Protein AF-C3JCD7-F1 (afdb_monomer_lite)

Radius of gyration: 13.74 Å; chains: 1; bounding box: 38×20×35 Å

Structure (mmCIF, N/CA/C/O backbone):
data_AF-C3JCD7-F1
#
_entry.id   AF-C3JCD7-F1
#
loop_
_atom_site.group_PDB
_atom_site.id
_atom_site.type_symbol
_atom_site.label_atom_id
_atom_site.label_alt_id
_atom_site.label_comp_id
_atom_site.label_asym_id
_atom_site.label_entity_id
_atom_site.label_seq_id
_atom_site.pdbx_PDB_ins_code
_atom_site.Cartn_x
_atom_site.Cartn_y
_atom_site.Cartn_z
_atom_site.occupancy
_atom_site.B_iso_or_equiv
_atom_site.auth_seq_id
_atom_site.auth_comp_id
_atom_site.auth_asym_id
_atom_site.auth_atom_id
_atom_site.pdbx_PDB_model_num
ATOM 1 N N . LYS A 1 1 ? 20.177 -10.421 -14.484 1.00 51.44 1 LYS A N 1
ATOM 2 C CA . LYS A 1 1 ? 20.206 -9.031 -13.960 1.00 51.44 1 LYS A CA 1
ATOM 3 C C . LYS A 1 1 ? 19.295 -9.022 -12.741 1.00 51.44 1 LYS A C 1
ATOM 5 O O . LYS A 1 1 ? 18.182 -9.495 -12.915 1.00 51.44 1 LYS A O 1
ATOM 10 N N . PRO A 1 2 ? 19.741 -8.635 -11.536 1.00 55.81 2 PRO A N 1
ATOM 11 C CA . PRO A 1 2 ? 18.849 -8.615 -10.382 1.00 55.81 2 PRO A CA 1
ATOM 12 C C . PRO A 1 2 ? 17.719 -7.618 -10.631 1.00 55.81 2 PRO A C 1
ATOM 14 O O . PRO A 1 2 ? 17.973 -6.509 -11.111 1.00 55.81 2 PRO A O 1
ATOM 17 N N . ASP A 1 3 ? 16.493 -8.007 -10.311 1.00 68.88 3 ASP A N 1
ATOM 18 C CA . ASP A 1 3 ? 15.346 -7.108 -10.318 1.00 68.88 3 ASP A CA 1
ATOM 19 C C . ASP A 1 3 ? 15.471 -6.155 -9.125 1.00 68.88 3 ASP A C 1
ATOM 21 O O . ASP A 1 3 ? 14.951 -6.410 -8.042 1.00 68.88 3 ASP A O 1
ATOM 25 N N . PHE A 1 4 ? 16.219 -5.059 -9.309 1.00 81.69 4 PHE A N 1
ATOM 26 C CA . PHE A 1 4 ? 16.502 -4.069 -8.261 1.00 81.69 4 PHE A CA 1
ATOM 27 C C . PHE A 1 4 ? 15.232 -3.603 -7.533 1.00 81.69 4 PHE A C 1
ATOM 29 O O . PHE A 1 4 ? 15.257 -3.414 -6.319 1.00 81.69 4 PHE A O 1
ATOM 36 N N . TYR A 1 5 ? 14.106 -3.482 -8.243 1.00 90.50 5 TYR A N 1
ATOM 37 C CA . TYR A 1 5 ? 12.832 -3.096 -7.639 1.00 90.50 5 TYR A CA 1
ATOM 38 C C . TYR A 1 5 ? 12.292 -4.129 -6.638 1.00 90.50 5 TYR A C 1
ATOM 40 O O . TYR A 1 5 ? 11.666 -3.737 -5.658 1.00 90.50 5 TYR A O 1
ATOM 48 N N . ALA A 1 6 ? 12.536 -5.429 -6.844 1.00 93.06 6 ALA A N 1
ATOM 49 C CA . ALA A 1 6 ? 12.049 -6.480 -5.953 1.00 93.06 6 ALA A CA 1
ATOM 50 C C . ALA A 1 6 ? 12.745 -6.409 -4.587 1.00 93.06 6 ALA A C 1
ATOM 52 O O . ALA A 1 6 ? 12.092 -6.525 -3.553 1.00 93.06 6 ALA A O 1
ATOM 53 N N . ALA A 1 7 ? 14.052 -6.121 -4.573 1.00 95.25 7 ALA A N 1
ATOM 54 C CA . ALA A 1 7 ? 14.800 -5.908 -3.335 1.00 95.25 7 ALA A CA 1
ATOM 55 C C . ALA A 1 7 ? 14.267 -4.698 -2.549 1.00 95.25 7 ALA A C 1
ATOM 57 O O . ALA A 1 7 ? 14.061 -4.789 -1.340 1.00 95.25 7 ALA A O 1
ATOM 58 N N . TYR A 1 8 ? 13.987 -3.586 -3.235 1.00 96.75 8 TYR A N 1
ATOM 59 C CA . TYR A 1 8 ? 13.393 -2.406 -2.604 1.00 96.75 8 TYR A CA 1
ATOM 60 C C . TYR A 1 8 ? 11.964 -2.654 -2.104 1.00 96.75 8 TYR A C 1
ATOM 62 O O . TYR A 1 8 ? 11.632 -2.212 -1.008 1.00 96.75 8 TYR A O 1
ATOM 70 N N . ASN A 1 9 ? 11.143 -3.403 -2.848 1.00 95.69 9 ASN A N 1
ATOM 71 C CA . ASN A 1 9 ? 9.806 -3.798 -2.399 1.00 95.69 9 ASN A CA 1
ATOM 72 C C . ASN A 1 9 ? 9.863 -4.655 -1.134 1.00 95.69 9 ASN A C 1
ATOM 74 O O . ASN A 1 9 ? 9.152 -4.368 -0.177 1.00 95.69 9 ASN A O 1
ATOM 78 N N . ASN A 1 10 ? 10.727 -5.669 -1.106 1.00 96.69 10 ASN A N 1
ATOM 79 C CA . ASN A 1 10 ? 10.871 -6.523 0.070 1.00 96.69 10 ASN A CA 1
ATOM 80 C C . ASN A 1 10 ? 11.364 -5.716 1.274 1.00 96.69 10 ASN A C 1
ATOM 82 O O . ASN A 1 10 ? 10.840 -5.872 2.370 1.00 96.69 10 ASN A O 1
ATOM 86 N N . TRP A 1 11 ? 12.312 -4.797 1.067 1.00 97.94 11 TRP A N 1
ATOM 87 C CA . TRP A 1 11 ? 12.799 -3.934 2.141 1.00 97.94 11 TRP A CA 1
ATOM 88 C C . TRP A 1 11 ? 11.698 -3.006 2.675 1.00 97.94 11 TRP A C 1
ATOM 90 O O . TRP A 1 11 ? 11.504 -2.926 3.886 1.00 97.94 11 TRP A O 1
ATOM 100 N N . GLY A 1 12 ? 10.941 -2.343 1.797 1.00 98.19 12 GLY A N 1
ATOM 101 C CA . GLY A 1 12 ? 9.809 -1.512 2.210 1.00 98.19 12 GLY A CA 1
ATOM 102 C C . GLY A 1 12 ? 8.764 -2.303 3.000 1.00 98.19 12 GLY A C 1
ATOM 103 O O . GLY A 1 12 ? 8.308 -1.836 4.040 1.00 98.19 12 GLY A O 1
ATOM 104 N N . ALA A 1 13 ? 8.454 -3.528 2.565 1.00 97.44 13 ALA A N 1
ATOM 105 C CA . ALA A 1 13 ? 7.517 -4.409 3.257 1.00 97.44 13 ALA A CA 1
ATOM 106 C C . ALA A 1 13 ? 8.032 -4.804 4.649 1.00 97.44 13 ALA A C 1
ATOM 108 O O . ALA A 1 13 ? 7.336 -4.585 5.633 1.00 97.44 13 ALA A O 1
ATOM 109 N N . THR A 1 14 ? 9.285 -5.261 4.765 1.00 98.31 14 THR A N 1
ATOM 110 C CA . THR A 1 14 ? 9.886 -5.592 6.070 1.00 98.31 14 THR A CA 1
ATOM 111 C C . THR A 1 14 ? 9.916 -4.393 7.020 1.00 98.31 14 THR A C 1
ATOM 113 O O . THR A 1 14 ? 9.707 -4.558 8.219 1.00 98.31 14 THR A O 1
ATOM 116 N N . LEU A 1 15 ? 10.164 -3.181 6.514 1.00 98.69 15 LEU A N 1
ATOM 117 C CA . LEU A 1 15 ? 10.121 -1.963 7.330 1.00 98.69 15 LEU A CA 1
ATOM 118 C C . LEU A 1 15 ? 8.700 -1.630 7.794 1.00 98.69 15 LEU A C 1
ATOM 120 O O . LEU A 1 15 ? 8.525 -1.267 8.954 1.00 98.69 15 LEU A O 1
ATOM 124 N N . SER A 1 16 ? 7.701 -1.776 6.919 1.00 98.06 16 SER A N 1
ATOM 125 C CA . SER A 1 16 ? 6.291 -1.582 7.273 1.00 98.06 16 SER A CA 1
ATOM 126 C C . SER A 1 16 ? 5.834 -2.597 8.323 1.00 98.06 16 SER A C 1
ATOM 128 O O . SER A 1 16 ? 5.238 -2.211 9.326 1.00 98.06 16 SER A O 1
ATOM 130 N N . ASP A 1 17 ? 6.195 -3.870 8.162 1.00 97.56 17 ASP A N 1
ATOM 131 C CA . ASP A 1 17 ? 5.887 -4.916 9.137 1.00 97.56 17 ASP A CA 1
ATOM 132 C C . ASP A 1 17 ? 6.586 -4.663 10.475 1.00 97.56 17 ASP A C 1
ATOM 134 O O . ASP A 1 17 ? 5.970 -4.798 11.531 1.00 97.56 17 ASP A O 1
ATOM 138 N N . LEU A 1 18 ? 7.848 -4.218 10.457 1.00 98.25 18 LEU A N 1
ATOM 139 C CA . LEU A 1 18 ? 8.545 -3.828 11.680 1.00 98.25 18 LEU A CA 1
ATOM 140 C C . LEU A 1 18 ? 7.851 -2.639 12.353 1.00 98.25 18 LEU A C 1
ATOM 142 O O . LEU A 1 18 ? 7.641 -2.677 13.563 1.00 98.25 18 LEU A O 1
ATOM 146 N N . ALA A 1 19 ? 7.441 -1.624 11.590 1.00 98.19 19 ALA A N 1
ATOM 147 C CA . ALA A 1 19 ? 6.718 -0.466 12.111 1.00 98.19 19 ALA A CA 1
ATOM 148 C C . ALA A 1 19 ? 5.408 -0.866 12.806 1.00 98.19 19 ALA A C 1
ATOM 150 O O . ALA A 1 19 ? 5.109 -0.332 13.873 1.00 98.19 19 ALA A O 1
ATOM 151 N N . LYS A 1 20 ? 4.678 -1.858 12.269 1.00 96.50 20 LYS A N 1
ATOM 152 C CA . LYS A 1 20 ? 3.464 -2.427 12.889 1.00 96.50 20 LYS A CA 1
ATOM 153 C C . LYS A 1 20 ? 3.725 -3.028 14.282 1.00 96.50 20 LYS A C 1
ATOM 155 O O . LYS A 1 20 ? 2.802 -3.105 15.086 1.00 96.50 20 LYS A O 1
ATOM 160 N N . THR A 1 21 ? 4.963 -3.429 14.593 1.00 97.94 21 THR A N 1
ATOM 161 C CA . THR A 1 21 ? 5.352 -3.951 15.924 1.00 97.94 21 THR A CA 1
ATOM 162 C C . THR A 1 21 ? 5.842 -2.878 16.900 1.00 97.94 21 THR A C 1
ATOM 164 O O . THR A 1 21 ? 6.087 -3.176 18.070 1.00 97.94 21 THR A O 1
ATOM 167 N N . LYS A 1 22 ? 6.026 -1.641 16.428 1.00 98.19 22 LYS A N 1
ATOM 168 C CA . LYS A 1 22 ? 6.537 -0.506 17.205 1.00 98.19 22 LYS A CA 1
ATOM 169 C C . LYS A 1 22 ? 5.427 0.503 17.487 1.00 98.19 22 LYS A C 1
ATOM 171 O O . LYS A 1 22 ? 4.291 0.353 17.049 1.00 98.19 22 LYS A O 1
ATOM 176 N N . SER A 1 23 ? 5.753 1.546 18.244 1.00 96.38 23 SER A N 1
ATOM 177 C CA . SER A 1 23 ? 4.806 2.598 18.624 1.00 96.38 23 SER A CA 1
ATOM 178 C C . SER A 1 23 ? 5.458 3.975 18.620 1.00 96.38 23 SER A C 1
ATOM 180 O O . SER A 1 23 ? 6.668 4.091 18.819 1.00 96.38 23 SER A O 1
ATOM 182 N N . GLY A 1 24 ? 4.647 5.023 18.471 1.00 96.44 24 GLY A N 1
ATOM 183 C CA . GLY A 1 24 ? 5.120 6.406 18.531 1.00 96.44 24 GLY A CA 1
ATOM 184 C C . GLY A 1 24 ? 6.138 6.719 17.435 1.00 96.44 24 GLY A C 1
ATOM 185 O O . GLY A 1 24 ? 6.020 6.225 16.316 1.00 96.44 24 GLY A O 1
ATOM 186 N N . SER A 1 25 ? 7.150 7.524 17.763 1.00 97.25 25 SER A N 1
ATOM 187 C CA . SER A 1 25 ? 8.138 8.010 16.791 1.00 97.25 25 SER A CA 1
ATOM 188 C C . SER A 1 25 ? 8.917 6.895 16.093 1.00 97.25 25 SER A C 1
ATOM 190 O O . SER A 1 25 ? 9.209 7.022 14.911 1.00 97.25 25 SER A O 1
ATOM 192 N N . GLU A 1 26 ? 9.205 5.781 16.776 1.00 98.06 26 GLU A N 1
ATOM 193 C CA . GLU A 1 26 ? 9.924 4.655 16.164 1.00 98.06 26 GLU A CA 1
ATOM 194 C C . GLU A 1 26 ? 9.113 4.024 15.021 1.00 98.06 26 GLU A C 1
ATOM 196 O O . GLU A 1 26 ? 9.669 3.708 13.969 1.00 98.06 26 GLU A O 1
ATOM 201 N N . ALA A 1 27 ? 7.796 3.871 15.199 1.00 98.06 27 ALA A N 1
ATOM 202 C CA . ALA A 1 27 ? 6.925 3.361 14.142 1.00 98.06 27 ALA A CA 1
ATOM 203 C C . ALA A 1 27 ? 6.853 4.336 12.959 1.00 98.06 27 ALA A C 1
ATOM 205 O O . ALA A 1 27 ? 6.976 3.911 11.812 1.00 98.06 27 ALA A O 1
ATOM 206 N N . GLU A 1 28 ? 6.704 5.636 13.229 1.00 97.75 28 GLU A N 1
ATOM 207 C CA . GLU A 1 28 ? 6.637 6.660 12.178 1.00 97.75 28 GLU A CA 1
ATOM 208 C C . GLU A 1 28 ? 7.924 6.717 11.345 1.00 97.75 28 GLU A C 1
ATOM 210 O O . GLU A 1 28 ? 7.861 6.658 10.119 1.00 97.75 28 GLU A O 1
ATOM 215 N N . GLU A 1 29 ? 9.100 6.701 11.981 1.00 98.44 29 GLU A N 1
ATOM 216 C CA . GLU A 1 29 ? 10.384 6.681 11.266 1.00 98.44 29 GLU A CA 1
ATOM 217 C C . GLU A 1 29 ? 10.549 5.446 10.368 1.00 98.44 29 GLU A C 1
ATOM 219 O O . GLU A 1 29 ? 11.172 5.507 9.302 1.00 98.44 29 GLU A O 1
ATOM 224 N N . LEU A 1 30 ? 10.036 4.293 10.803 1.00 98.75 30 LEU A N 1
ATOM 225 C CA . LEU A 1 30 ? 10.072 3.067 10.011 1.00 98.75 30 LEU A CA 1
ATOM 226 C C . LEU A 1 30 ? 9.113 3.138 8.820 1.00 98.75 30 LEU A C 1
ATOM 228 O O . LEU A 1 30 ? 9.486 2.705 7.727 1.00 98.75 30 LEU A O 1
ATOM 232 N N . TYR A 1 31 ? 7.925 3.721 8.996 1.00 98.50 31 TYR A N 1
ATOM 233 C CA . TYR A 1 31 ? 7.004 3.970 7.889 1.00 98.50 31 TYR A CA 1
ATOM 234 C C . TYR A 1 31 ? 7.585 4.951 6.870 1.00 98.50 31 TYR A C 1
ATOM 236 O O . TYR A 1 31 ? 7.506 4.679 5.672 1.00 98.50 31 TYR A O 1
ATOM 244 N N . ASP A 1 32 ? 8.240 6.026 7.308 1.00 98.50 32 ASP A N 1
ATOM 245 C CA . ASP A 1 32 ? 8.912 6.973 6.410 1.00 98.50 32 ASP A CA 1
ATOM 246 C C . ASP A 1 32 ? 10.004 6.283 5.582 1.00 98.50 32 ASP A C 1
ATOM 248 O O . ASP A 1 32 ? 10.054 6.412 4.355 1.00 98.50 32 ASP A O 1
ATOM 252 N N . LYS A 1 33 ? 10.819 5.431 6.215 1.00 98.69 33 LYS A N 1
ATOM 253 C CA . LYS A 1 33 ? 11.804 4.609 5.495 1.00 98.69 33 LYS A CA 1
ATOM 254 C C . LYS A 1 33 ? 11.132 3.631 4.527 1.00 98.69 33 LYS A C 1
ATOM 256 O O . LYS A 1 33 ? 11.647 3.418 3.428 1.00 98.69 33 LYS A O 1
ATOM 261 N N . ALA A 1 34 ? 9.999 3.033 4.897 1.00 98.69 34 ALA A N 1
ATOM 262 C CA . ALA A 1 34 ? 9.243 2.152 4.008 1.00 98.69 34 ALA A CA 1
ATOM 263 C C . ALA A 1 34 ? 8.725 2.908 2.770 1.00 98.69 34 ALA A C 1
ATOM 265 O O . ALA A 1 34 ? 8.871 2.411 1.649 1.00 98.69 34 ALA A O 1
ATOM 266 N N . PHE A 1 35 ? 8.221 4.137 2.948 1.00 98.56 35 PHE A N 1
ATOM 267 C CA . PHE A 1 35 ? 7.833 5.025 1.851 1.00 98.56 35 PHE A CA 1
ATOM 268 C C . PHE A 1 35 ? 8.994 5.266 0.883 1.00 98.56 35 PHE A C 1
ATOM 270 O O . PHE A 1 35 ? 8.831 5.078 -0.326 1.00 98.56 35 PHE A O 1
ATOM 277 N N . GLU A 1 36 ? 10.179 5.607 1.393 1.00 98.44 36 GLU A N 1
ATOM 278 C CA . GLU A 1 36 ? 11.372 5.797 0.562 1.00 98.44 36 GLU A CA 1
ATOM 279 C C . GLU A 1 36 ? 11.720 4.540 -0.248 1.00 98.44 36 GLU A C 1
ATOM 281 O O . GLU A 1 36 ? 12.030 4.633 -1.440 1.00 98.44 36 GLU A O 1
ATOM 286 N N . LYS A 1 37 ? 11.652 3.347 0.363 1.00 98.50 37 LYS A N 1
ATOM 287 C CA . LYS A 1 37 ? 11.974 2.090 -0.334 1.00 98.50 37 LYS A CA 1
ATOM 288 C C . LYS A 1 37 ? 10.957 1.756 -1.414 1.00 98.50 37 LYS A C 1
ATOM 290 O O . LYS A 1 37 ? 11.361 1.405 -2.521 1.00 98.50 37 LYS A O 1
ATOM 295 N N . PHE A 1 38 ? 9.664 1.927 -1.164 1.00 98.25 38 PHE A N 1
ATOM 296 C CA . PHE A 1 38 ? 8.665 1.709 -2.210 1.00 98.25 38 PHE A CA 1
ATOM 297 C C . PHE A 1 38 ? 8.782 2.728 -3.351 1.00 98.25 38 PHE A C 1
ATOM 299 O O . PHE A 1 38 ? 8.663 2.356 -4.519 1.00 98.25 38 PHE A O 1
ATOM 306 N N . GLN A 1 39 ? 9.114 3.988 -3.059 1.00 97.44 39 GLN A N 1
ATOM 307 C CA . GLN A 1 39 ? 9.415 4.976 -4.102 1.00 97.44 39 GLN A CA 1
ATOM 308 C C . GLN A 1 39 ? 10.654 4.586 -4.924 1.00 97.44 39 GLN A C 1
ATOM 310 O O . GLN A 1 39 ? 10.644 4.702 -6.153 1.00 97.44 39 GLN A O 1
ATOM 315 N N . GLN A 1 40 ? 11.703 4.061 -4.281 1.00 97.25 40 GLN A N 1
ATOM 316 C CA . GLN A 1 40 ? 12.862 3.496 -4.978 1.00 97.25 40 GLN A CA 1
ATOM 317 C C . GLN A 1 40 ? 12.457 2.308 -5.860 1.00 97.25 40 GLN A C 1
ATOM 319 O O . GLN A 1 40 ? 12.867 2.249 -7.018 1.00 97.25 40 GLN A O 1
ATOM 324 N N . ALA A 1 41 ? 11.605 1.403 -5.375 1.00 95.81 41 ALA A N 1
ATOM 325 C CA . ALA A 1 41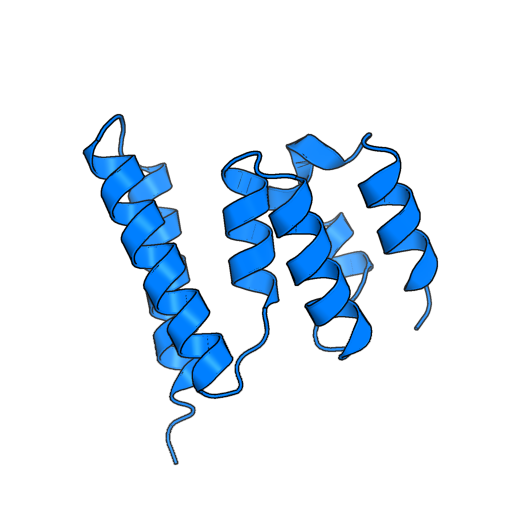 ? 11.112 0.288 -6.175 1.00 95.81 41 ALA A CA 1
ATOM 326 C C . ALA A 1 41 ? 10.396 0.771 -7.446 1.00 95.81 41 ALA A C 1
ATOM 328 O O . ALA A 1 41 ? 10.733 0.313 -8.539 1.00 95.81 41 ALA A O 1
ATOM 329 N N . ILE A 1 42 ? 9.491 1.750 -7.330 1.00 95.00 42 ILE A N 1
ATOM 330 C CA . ILE A 1 42 ? 8.799 2.364 -8.477 1.00 95.00 42 ILE A CA 1
ATOM 331 C C . ILE A 1 42 ? 9.807 2.983 -9.454 1.00 95.00 42 ILE A C 1
ATOM 333 O O . ILE A 1 42 ? 9.719 2.740 -10.659 1.00 95.00 42 ILE A O 1
ATOM 337 N N . LYS A 1 43 ? 10.812 3.717 -8.951 1.00 95.12 43 LYS A N 1
ATOM 338 C CA . LYS A 1 43 ? 11.889 4.302 -9.772 1.00 95.12 43 LYS A CA 1
ATOM 339 C C . LYS A 1 43 ? 12.642 3.247 -10.592 1.00 95.12 43 LYS A C 1
ATOM 341 O O . LYS A 1 43 ? 13.057 3.533 -11.712 1.00 95.12 43 LYS A O 1
ATOM 346 N N . TYR A 1 44 ? 12.802 2.034 -10.062 1.00 93.94 44 TYR A N 1
ATOM 347 C CA . TYR A 1 44 ? 13.452 0.911 -10.748 1.00 93.94 44 TYR A CA 1
ATOM 348 C C . TYR A 1 44 ? 12.480 -0.006 -11.515 1.00 93.94 44 TYR A C 1
ATOM 350 O O . TYR A 1 44 ? 12.869 -1.100 -11.925 1.00 93.94 44 TYR A O 1
ATOM 358 N N . GLY A 1 45 ? 11.239 0.433 -11.752 1.00 91.81 45 GLY A N 1
ATOM 359 C CA . GLY A 1 45 ? 10.255 -0.274 -12.580 1.00 91.81 45 GLY A CA 1
ATOM 360 C C . GLY A 1 45 ? 9.285 -1.178 -11.816 1.00 91.81 45 GLY A C 1
ATOM 361 O O . GLY A 1 45 ? 8.490 -1.880 -12.444 1.00 91.81 45 GLY A O 1
ATOM 362 N N . GLY A 1 46 ? 9.323 -1.150 -10.483 1.00 91.88 46 GLY A N 1
ATOM 363 C CA . GLY A 1 46 ? 8.360 -1.825 -9.620 1.00 91.88 46 GLY A CA 1
ATOM 364 C C . GLY A 1 46 ? 6.944 -1.251 -9.734 1.00 91.88 46 GLY A C 1
ATOM 365 O O . GLY A 1 46 ? 6.720 -0.157 -10.256 1.00 91.88 46 GLY A O 1
ATOM 366 N N . GLY A 1 47 ? 5.968 -2.021 -9.253 1.00 93.25 47 GLY A N 1
ATOM 367 C CA . GLY A 1 47 ? 4.581 -1.568 -9.133 1.00 93.25 47 GLY A CA 1
ATOM 368 C C . GLY A 1 47 ? 4.382 -0.610 -7.956 1.00 93.25 47 GLY A C 1
ATOM 369 O O . GLY A 1 47 ? 5.184 -0.578 -7.029 1.00 93.25 47 GLY A O 1
ATOM 370 N N . SER A 1 48 ? 3.283 0.142 -7.980 1.00 96.94 48 SER A N 1
ATOM 371 C CA . SER A 1 48 ? 2.907 1.080 -6.913 1.00 96.94 48 SER A CA 1
ATOM 372 C C . SER A 1 48 ? 1.997 0.477 -5.842 1.00 96.94 48 SER A C 1
ATOM 374 O O . SER A 1 48 ? 1.589 1.197 -4.939 1.00 96.94 48 SER A O 1
ATOM 376 N N . TYR A 1 49 ? 1.668 -0.815 -5.925 1.00 98.06 49 TYR A N 1
ATOM 377 C CA . TYR A 1 49 ? 0.677 -1.424 -5.037 1.00 98.06 49 TYR A CA 1
ATOM 378 C C . TYR A 1 49 ? 1.096 -1.389 -3.567 1.00 98.06 49 TYR A C 1
ATOM 380 O O . TYR A 1 49 ? 0.359 -0.871 -2.744 1.00 98.06 49 TYR A O 1
ATOM 388 N N . ASN A 1 50 ? 2.321 -1.811 -3.245 1.00 97.56 50 ASN A N 1
ATOM 389 C CA . ASN A 1 50 ? 2.794 -1.790 -1.858 1.00 97.56 50 ASN A CA 1
ATOM 390 C C . ASN A 1 50 ? 2.852 -0.363 -1.283 1.00 97.56 50 ASN A C 1
ATOM 392 O O . ASN A 1 50 ? 2.615 -0.158 -0.096 1.00 97.56 50 ASN A O 1
ATOM 396 N N . LEU A 1 51 ? 3.129 0.635 -2.132 1.00 98.31 51 LEU A N 1
ATOM 397 C CA . LEU A 1 51 ? 3.055 2.040 -1.740 1.00 98.31 51 LEU A CA 1
ATOM 398 C C . LEU A 1 51 ? 1.606 2.458 -1.442 1.00 98.31 51 LEU A C 1
ATOM 400 O O . LEU A 1 51 ? 1.367 3.159 -0.464 1.00 98.31 51 LEU A O 1
ATOM 404 N N . ALA A 1 52 ? 0.652 2.016 -2.264 1.00 98.44 52 ALA A N 1
ATOM 405 C CA . ALA A 1 52 ? -0.774 2.246 -2.052 1.00 98.44 52 ALA A CA 1
ATOM 406 C C . ALA A 1 52 ? -1.255 1.627 -0.732 1.00 98.44 52 ALA A C 1
ATOM 408 O O . ALA A 1 52 ? -1.883 2.326 0.057 1.00 98.44 52 ALA A O 1
ATOM 409 N N . CYS A 1 53 ? -0.890 0.370 -0.457 1.00 98.44 53 CYS A N 1
ATOM 410 C CA . CYS A 1 53 ? -1.214 -0.313 0.797 1.00 98.44 53 CYS A CA 1
ATOM 411 C C . CYS A 1 53 ? -0.613 0.409 2.007 1.00 98.44 53 CYS A C 1
ATOM 413 O O . CYS A 1 53 ? -1.300 0.622 3.000 1.00 98.44 53 CYS A O 1
ATOM 415 N N . LEU A 1 54 ? 0.634 0.887 1.909 1.00 98.38 54 LEU A N 1
ATOM 416 C CA . LEU A 1 54 ? 1.238 1.666 2.989 1.00 98.38 54 LEU A CA 1
ATOM 417 C C . LEU A 1 54 ? 0.489 2.987 3.236 1.00 98.38 54 LEU A C 1
ATOM 419 O O . LEU A 1 54 ? 0.257 3.349 4.386 1.00 98.38 54 LEU A O 1
ATOM 423 N N . TYR A 1 55 ? 0.063 3.702 2.190 1.00 98.56 55 TYR A N 1
ATOM 424 C CA . TYR A 1 55 ? -0.807 4.869 2.371 1.00 98.56 55 TYR A CA 1
ATOM 425 C C . TYR A 1 55 ? -2.156 4.491 2.988 1.00 98.56 55 TYR A C 1
ATOM 427 O O . TYR A 1 55 ? -2.647 5.223 3.849 1.00 98.56 55 TYR A O 1
ATOM 435 N N . ALA A 1 56 ? -2.724 3.349 2.597 1.00 98.25 56 ALA A N 1
ATOM 436 C CA . ALA A 1 56 ? -3.993 2.877 3.124 1.00 98.25 56 ALA A CA 1
ATOM 437 C C . ALA A 1 56 ? -3.903 2.566 4.630 1.00 98.25 56 ALA A C 1
ATOM 439 O O . ALA A 1 56 ? -4.668 3.115 5.421 1.00 98.25 56 ALA A O 1
ATOM 440 N N . LEU A 1 57 ? -2.876 1.818 5.041 1.00 96.75 57 LEU A N 1
ATOM 441 C CA . LEU A 1 57 ? -2.543 1.534 6.440 1.00 96.75 57 LEU A CA 1
ATOM 442 C C . LEU A 1 57 ? -2.366 2.812 7.274 1.00 96.75 57 LEU A C 1
ATOM 444 O O . LEU A 1 57 ? -2.700 2.855 8.457 1.00 96.75 57 LEU A O 1
ATOM 448 N N . ARG A 1 58 ? -1.826 3.869 6.660 1.00 96.25 58 ARG A N 1
ATOM 449 C CA . ARG A 1 58 ? -1.629 5.184 7.289 1.00 96.25 58 ARG A CA 1
ATOM 450 C C . ARG A 1 58 ? -2.845 6.105 7.173 1.00 96.25 58 ARG A C 1
ATOM 452 O O . ARG A 1 58 ? -2.742 7.283 7.501 1.00 96.25 58 ARG A O 1
ATOM 459 N N . ASN A 1 59 ? -3.982 5.579 6.724 1.00 96.81 59 ASN A N 1
ATOM 460 C CA . ASN A 1 59 ? -5.243 6.292 6.547 1.00 96.81 59 ASN A CA 1
ATOM 461 C C . ASN A 1 59 ? -5.134 7.538 5.638 1.00 96.81 59 ASN A C 1
ATOM 463 O O . ASN A 1 59 ? -5.843 8.529 5.815 1.00 96.81 59 ASN A O 1
ATOM 467 N N . ARG A 1 60 ? -4.225 7.500 4.655 1.00 97.94 60 ARG A N 1
ATOM 468 C CA . ARG A 1 60 ? -3.985 8.567 3.670 1.00 97.94 60 ARG A CA 1
ATOM 469 C C . ARG A 1 60 ? -4.717 8.251 2.371 1.00 97.94 60 ARG A C 1
ATOM 471 O O . ARG A 1 60 ? -4.142 7.706 1.430 1.00 97.94 60 ARG A O 1
ATOM 478 N N . LYS A 1 61 ? -6.022 8.541 2.366 1.00 98.00 61 LYS A N 1
ATOM 479 C CA . LYS A 1 61 ? -6.957 8.099 1.320 1.00 98.00 61 LYS A CA 1
ATOM 480 C C . LYS A 1 61 ? -6.554 8.540 -0.087 1.00 98.00 61 LYS A C 1
ATOM 482 O O . LYS A 1 61 ? -6.487 7.705 -0.984 1.00 98.00 61 LYS A O 1
ATOM 487 N N . GLU A 1 62 ? -6.314 9.834 -0.292 1.00 98.31 62 GLU A N 1
ATOM 488 C CA . GLU A 1 62 ? -6.075 10.390 -1.631 1.00 98.31 62 GLU A CA 1
ATOM 489 C C . GLU A 1 62 ? -4.861 9.737 -2.299 1.00 98.31 62 GLU A C 1
ATOM 491 O O . GLU A 1 62 ? -4.919 9.313 -3.456 1.00 98.31 62 GLU A O 1
ATOM 496 N N . GLU A 1 63 ? -3.768 9.586 -1.553 1.00 98.62 63 GLU A N 1
ATOM 497 C CA . GLU A 1 63 ? -2.561 8.932 -2.039 1.00 98.62 63 GLU A CA 1
ATOM 498 C C . GLU A 1 63 ? -2.762 7.429 -2.228 1.00 98.62 63 GLU A C 1
ATOM 500 O O . GLU A 1 63 ? -2.335 6.892 -3.253 1.00 98.62 63 GLU A O 1
ATOM 505 N N . ALA A 1 64 ? -3.438 6.757 -1.291 1.00 98.69 64 ALA A N 1
ATOM 506 C CA . ALA A 1 64 ? -3.740 5.334 -1.401 1.00 98.69 64 ALA A CA 1
ATOM 507 C C . ALA A 1 64 ? -4.495 5.035 -2.704 1.00 98.69 64 ALA A C 1
ATOM 509 O O . ALA A 1 64 ? -4.030 4.233 -3.519 1.00 98.69 64 ALA A O 1
ATOM 510 N N . LEU A 1 65 ? -5.600 5.742 -2.958 1.00 98.56 65 LEU A N 1
ATOM 511 C CA . LEU A 1 65 ? -6.415 5.545 -4.158 1.00 98.56 65 LEU A CA 1
ATOM 512 C C . LEU A 1 65 ? -5.654 5.902 -5.439 1.00 98.56 65 LEU A C 1
ATOM 514 O O . LEU A 1 65 ? -5.723 5.154 -6.413 1.00 98.56 65 LEU A O 1
ATOM 518 N N . LYS A 1 66 ? -4.854 6.976 -5.429 1.00 98.44 66 LYS A N 1
ATOM 519 C CA . LYS A 1 66 ? -4.000 7.353 -6.567 1.00 98.44 66 LYS A CA 1
ATOM 520 C C . LYS A 1 66 ? -3.032 6.234 -6.963 1.00 98.44 66 LYS A C 1
ATOM 522 O O . LYS A 1 66 ? -2.885 5.922 -8.145 1.00 98.44 66 LYS A O 1
ATOM 527 N N . TYR A 1 67 ? -2.324 5.648 -5.998 1.00 98.50 67 TYR A N 1
ATOM 528 C CA . TYR A 1 67 ? -1.333 4.610 -6.295 1.00 98.50 67 TYR A CA 1
ATOM 529 C C . TYR A 1 67 ? -1.964 3.245 -6.577 1.00 98.50 67 TYR A C 1
ATOM 531 O O . TYR A 1 67 ? -1.371 2.459 -7.328 1.00 98.50 67 TYR A O 1
ATOM 539 N N . LEU A 1 68 ? -3.152 2.982 -6.027 1.00 98.50 68 LEU A N 1
ATOM 540 C CA . LEU A 1 68 ? -3.958 1.811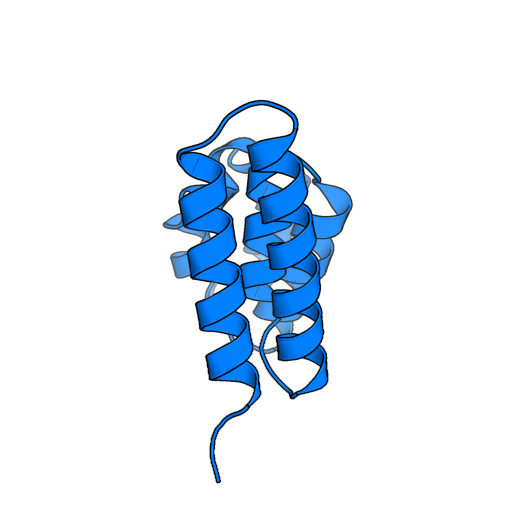 -6.351 1.00 98.50 68 LEU A CA 1
ATOM 541 C C . LEU A 1 68 ? -4.470 1.864 -7.794 1.00 98.50 68 LEU A C 1
ATOM 543 O O . LEU A 1 68 ? -4.285 0.898 -8.530 1.00 98.50 68 LEU A O 1
ATOM 547 N N . ASP A 1 69 ? -5.023 2.999 -8.227 1.00 98.25 69 ASP A N 1
ATOM 548 C CA . ASP A 1 69 ? -5.461 3.219 -9.611 1.00 98.25 69 ASP A CA 1
ATOM 549 C C . ASP A 1 69 ? -4.314 2.992 -10.609 1.00 98.25 69 ASP A C 1
ATOM 551 O O . ASP A 1 69 ? -4.435 2.249 -11.588 1.00 98.25 69 ASP A O 1
ATOM 555 N N . HIS A 1 70 ? -3.131 3.529 -10.302 1.00 97.06 70 HIS A N 1
ATOM 556 C CA . HIS A 1 70 ? -1.936 3.285 -11.107 1.00 97.06 70 HIS A CA 1
ATOM 557 C C . HIS A 1 70 ? -1.511 1.799 -11.129 1.00 97.06 70 HIS A C 1
ATOM 559 O O . HIS A 1 70 ? -1.014 1.309 -12.143 1.00 97.06 70 HIS A O 1
ATOM 565 N N . ALA A 1 71 ? -1.696 1.049 -10.038 1.00 97.12 71 ALA A N 1
ATOM 566 C CA . ALA A 1 71 ? -1.379 -0.381 -10.010 1.00 97.12 71 ALA A CA 1
ATOM 567 C C . ALA A 1 71 ? -2.388 -1.220 -10.821 1.00 97.12 71 ALA A C 1
ATOM 569 O O . ALA A 1 71 ? -1.974 -2.104 -11.581 1.00 97.12 71 ALA A O 1
ATOM 570 N N . LEU A 1 72 ? -3.684 -0.916 -10.690 1.00 97.31 72 LEU A N 1
ATOM 571 C CA . LEU A 1 72 ? -4.786 -1.583 -11.391 1.00 97.31 72 LEU A CA 1
ATOM 572 C C . LEU A 1 72 ? -4.754 -1.303 -12.899 1.00 97.31 72 LEU A C 1
ATOM 574 O O . LEU A 1 72 ? -4.824 -2.235 -13.698 1.00 97.31 72 LEU A O 1
ATOM 578 N N . SER A 1 73 ? -4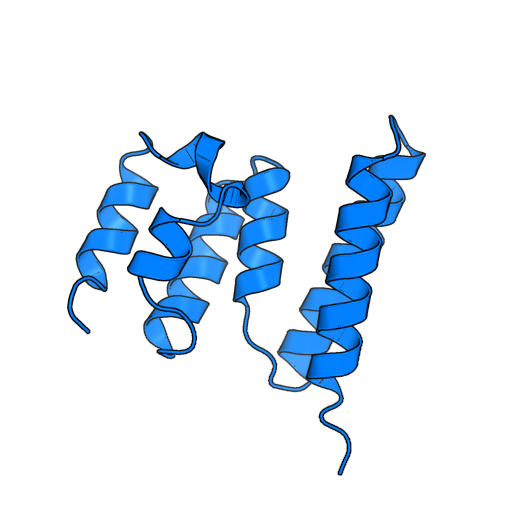.545 -0.048 -13.309 1.00 96.19 73 SER A N 1
ATOM 579 C CA . SER A 1 73 ? -4.447 0.340 -14.729 1.00 96.19 73 SER A CA 1
ATOM 580 C C . SER A 1 73 ? -3.309 -0.349 -15.482 1.00 96.19 73 SER A C 1
ATOM 582 O O . SER A 1 73 ? -3.398 -0.555 -16.691 1.00 96.19 73 SER A O 1
ATOM 584 N N . ARG A 1 74 ? -2.248 -0.759 -14.778 1.00 93.75 74 ARG A N 1
ATOM 585 C CA . ARG A 1 74 ? -1.126 -1.516 -15.353 1.00 93.75 74 ARG A CA 1
ATOM 586 C C . ARG A 1 74 ? -1.343 -3.031 -15.368 1.00 93.75 74 ARG A C 1
ATOM 588 O O . ARG A 1 74 ? -0.426 -3.748 -15.773 1.00 93.75 74 ARG A O 1
ATOM 595 N N . GLY A 1 75 ? -2.487 -3.522 -14.882 1.00 91.25 75 GLY A N 1
ATOM 596 C CA . GLY A 1 75 ? -2.788 -4.952 -14.762 1.00 91.25 75 GLY A CA 1
ATOM 597 C C . GLY A 1 75 ? -1.810 -5.703 -13.853 1.00 91.25 75 GLY A C 1
ATOM 598 O O . GLY A 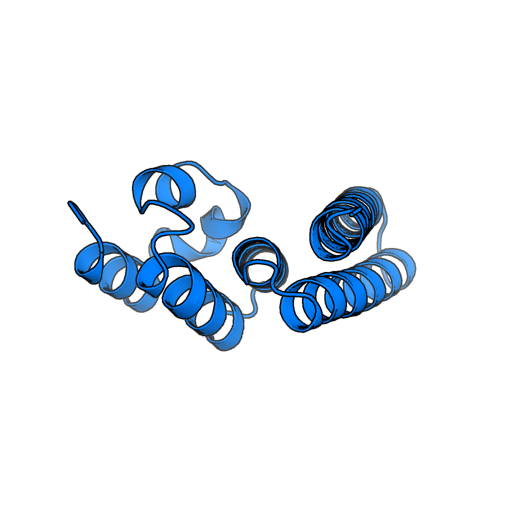1 75 ? -1.630 -6.909 -13.990 1.00 91.25 75 GLY A O 1
ATOM 599 N N . LYS A 1 76 ? -1.107 -4.989 -12.961 1.00 84.25 76 LYS A N 1
ATOM 600 C CA . LYS A 1 76 ? -0.123 -5.585 -12.041 1.00 84.25 76 LYS A CA 1
ATOM 601 C C . LYS A 1 76 ? -0.782 -6.211 -10.816 1.00 84.25 76 LYS A C 1
ATOM 603 O O . LYS A 1 76 ? -0.149 -7.022 -10.150 1.00 84.25 76 LYS A O 1
ATOM 608 N N . VAL A 1 77 ? -2.019 -5.813 -10.532 1.00 94.06 77 VAL A N 1
ATOM 609 C CA . VAL A 1 77 ? -2.842 -6.268 -9.412 1.00 94.06 77 VAL A CA 1
ATOM 610 C C . VAL A 1 77 ? -4.271 -6.431 -9.912 1.00 94.06 77 VAL A C 1
ATOM 612 O O . VAL A 1 77 ? -4.706 -5.673 -10.778 1.00 94.06 77 VAL A O 1
ATOM 615 N N . SER A 1 78 ? -4.989 -7.420 -9.387 1.00 95.94 78 SER A N 1
ATOM 616 C CA . SER A 1 78 ? -6.402 -7.644 -9.687 1.00 95.94 78 SER A CA 1
ATOM 617 C C . SER A 1 78 ? -7.283 -7.067 -8.585 1.00 95.94 78 SER A C 1
ATOM 619 O O . SER A 1 78 ? -6.890 -7.054 -7.422 1.00 95.94 78 SER A O 1
ATOM 621 N N . VAL A 1 79 ? -8.510 -6.667 -8.926 1.00 97.31 79 VAL A N 1
ATOM 622 C CA . VAL A 1 79 ? -9.502 -6.201 -7.937 1.00 97.31 79 VAL A CA 1
ATOM 623 C C . VAL A 1 79 ? -9.706 -7.221 -6.816 1.00 97.31 79 VAL A C 1
ATOM 625 O O . VAL A 1 79 ? -9.774 -6.831 -5.659 1.00 97.31 79 VAL A O 1
ATOM 628 N N . LYS A 1 80 ? -9.718 -8.520 -7.142 1.00 96.38 80 LYS A N 1
ATOM 629 C CA . LYS A 1 80 ? -9.864 -9.597 -6.155 1.00 96.38 80 LYS A CA 1
ATOM 630 C C . LYS A 1 80 ? -8.766 -9.559 -5.085 1.00 96.38 80 LYS A C 1
ATOM 632 O O . LYS A 1 80 ? -9.070 -9.699 -3.910 1.00 96.38 80 LYS A O 1
ATOM 637 N N . LEU A 1 81 ? -7.511 -9.338 -5.485 1.00 96.38 81 LEU A N 1
ATOM 638 C CA . LEU A 1 81 ? -6.398 -9.244 -4.537 1.00 96.38 81 LEU A CA 1
ATOM 639 C C . LEU A 1 81 ? -6.581 -8.051 -3.590 1.00 96.38 81 LEU A C 1
ATOM 641 O O . LEU A 1 81 ? -6.365 -8.186 -2.394 1.00 96.38 81 LEU A O 1
ATOM 645 N N . VAL A 1 82 ? -7.050 -6.912 -4.105 1.00 97.50 82 VAL A N 1
ATOM 646 C CA . VAL A 1 82 ? -7.339 -5.721 -3.286 1.00 97.50 82 VAL A CA 1
ATOM 647 C C . VAL A 1 82 ? -8.525 -5.962 -2.342 1.00 97.50 82 VAL A C 1
ATOM 649 O O . VAL A 1 82 ? -8.520 -5.519 -1.196 1.00 97.50 82 VAL A O 1
ATOM 652 N N . GLU A 1 83 ? -9.555 -6.676 -2.806 1.00 96.06 83 GLU A N 1
ATOM 653 C CA . GLU A 1 83 ? -10.728 -7.066 -2.008 1.00 96.06 83 GLU A CA 1
ATOM 654 C C . GLU A 1 83 ? -10.365 -8.018 -0.845 1.00 96.06 83 GLU A C 1
ATOM 656 O O . GLU A 1 83 ? -11.056 -8.012 0.168 1.00 96.06 83 GLU A O 1
ATOM 661 N N . GLU A 1 84 ? -9.278 -8.788 -0.958 1.00 96.81 84 GLU A N 1
ATOM 662 C CA . GLU A 1 84 ? -8.792 -9.730 0.068 1.00 96.81 84 GLU A CA 1
ATOM 663 C C . GLU A 1 84 ? -7.697 -9.140 0.983 1.00 96.81 84 GLU A C 1
ATOM 665 O O . GLU A 1 84 ? -7.398 -9.708 2.030 1.00 96.81 84 GLU A O 1
ATOM 670 N N . ASP A 1 85 ? -7.089 -8.013 0.605 1.00 96.56 85 ASP A N 1
ATOM 671 C CA . ASP A 1 85 ? -5.979 -7.393 1.335 1.00 96.56 85 ASP A CA 1
ATOM 672 C C . ASP A 1 85 ? -6.478 -6.486 2.472 1.00 96.56 85 ASP A C 1
ATOM 674 O O . ASP A 1 85 ? -7.153 -5.481 2.229 1.00 96.56 85 ASP A O 1
ATOM 678 N N . ASN A 1 86 ? -6.127 -6.836 3.711 1.00 96.50 86 ASN A N 1
ATOM 679 C CA . ASN A 1 86 ? -6.589 -6.168 4.931 1.00 96.50 86 ASN A CA 1
ATOM 680 C C . ASN A 1 86 ? -6.056 -4.735 5.094 1.00 96.50 86 ASN A C 1
ATOM 682 O O . ASN A 1 86 ? -6.633 -3.960 5.856 1.00 96.50 86 ASN A O 1
ATOM 686 N N . ASP A 1 87 ? -4.996 -4.334 4.377 1.00 96.69 87 ASP A N 1
ATOM 687 C CA . ASP A 1 87 ? -4.515 -2.943 4.431 1.00 96.69 87 ASP A CA 1
ATOM 688 C C . ASP A 1 87 ? -5.591 -1.949 3.919 1.00 96.69 87 ASP A C 1
ATOM 690 O O . ASP A 1 87 ? -5.543 -0.757 4.228 1.00 96.69 87 ASP A O 1
ATOM 694 N N . TRP A 1 88 ? -6.607 -2.437 3.190 1.00 97.88 88 TRP A N 1
ATOM 695 C CA . TRP A 1 88 ? -7.741 -1.656 2.681 1.00 97.88 88 TRP A CA 1
ATOM 696 C C . TRP A 1 88 ? -8.985 -1.674 3.576 1.00 97.88 88 TRP A C 1
ATOM 698 O O . TRP A 1 88 ? -9.998 -1.075 3.207 1.00 97.88 88 TRP A O 1
ATOM 708 N N . ASP A 1 89 ? -8.939 -2.319 4.745 1.00 97.00 89 ASP A N 1
ATOM 709 C CA . ASP A 1 89 ? -10.119 -2.500 5.601 1.00 97.00 89 ASP A CA 1
ATOM 710 C C . ASP A 1 89 ? -10.765 -1.172 6.023 1.00 97.00 89 ASP A C 1
ATOM 712 O O . ASP A 1 89 ? -11.992 -1.052 6.031 1.00 97.00 89 ASP A O 1
ATOM 716 N N . ALA A 1 90 ? -9.953 -0.135 6.255 1.00 96.81 90 ALA A N 1
ATOM 717 C CA . ALA A 1 90 ? -10.428 1.212 6.576 1.00 96.81 90 ALA A CA 1
ATOM 718 C C . ALA A 1 90 ? -11.264 1.864 5.454 1.00 96.81 90 ALA A C 1
ATOM 720 O O . ALA A 1 90 ? -12.056 2.765 5.727 1.00 96.81 90 ALA A O 1
ATOM 721 N N . PHE A 1 91 ? -11.118 1.409 4.204 1.00 97.81 91 PHE A N 1
ATOM 722 C CA . PHE A 1 91 ? -11.770 1.988 3.025 1.00 97.81 91 PHE A CA 1
ATOM 723 C C . PHE A 1 91 ? -12.831 1.083 2.400 1.00 97.81 91 PHE A C 1
ATOM 725 O O . PHE A 1 91 ? -13.427 1.469 1.399 1.00 97.81 91 PHE A O 1
ATOM 732 N N . ARG A 1 92 ? -13.119 -0.095 2.973 1.00 96.44 92 ARG A N 1
ATOM 733 C CA . ARG A 1 92 ? -14.090 -1.055 2.405 1.00 96.44 92 ARG A CA 1
ATOM 734 C C . ARG A 1 92 ? -15.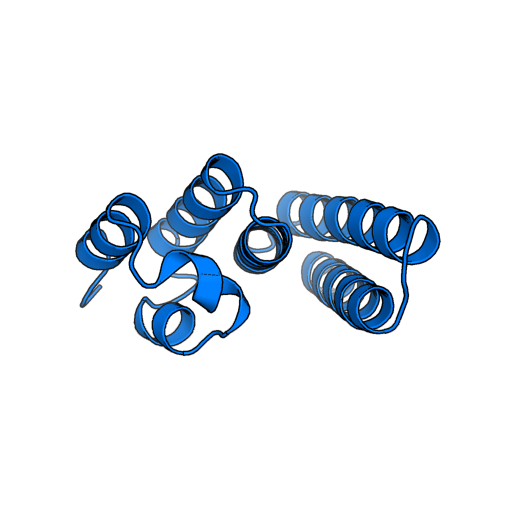443 -0.428 2.106 1.00 96.44 92 ARG A C 1
ATOM 736 O O . ARG A 1 92 ? -16.041 -0.734 1.079 1.00 96.44 92 ARG A O 1
ATOM 743 N N . GLU A 1 93 ? -15.890 0.470 2.982 1.00 97.44 93 GLU A N 1
ATOM 744 C CA . GLU A 1 93 ? -17.160 1.182 2.856 1.00 97.44 93 GLU A CA 1
ATOM 745 C C . GLU A 1 93 ? -17.044 2.562 2.190 1.00 97.44 93 GLU A C 1
ATOM 747 O O . GLU A 1 93 ? -18.070 3.182 1.909 1.00 97.44 93 GLU A O 1
ATOM 752 N N . ASP A 1 94 ? -15.828 3.026 1.882 1.00 98.25 94 ASP A N 1
ATOM 753 C CA . ASP A 1 94 ? -15.599 4.325 1.252 1.00 98.25 94 ASP A CA 1
ATOM 754 C C . ASP A 1 94 ? -16.101 4.320 -0.211 1.00 98.25 94 ASP A C 1
ATOM 756 O O . ASP A 1 94 ? -15.789 3.402 -0.986 1.00 98.25 94 ASP A O 1
ATOM 760 N N . PRO A 1 95 ? -16.910 5.320 -0.615 1.00 98.38 95 PRO A N 1
ATOM 761 C CA . PRO A 1 95 ? -17.504 5.355 -1.947 1.00 98.38 95 PRO A CA 1
ATOM 762 C C . PRO A 1 95 ? -16.465 5.526 -3.060 1.00 98.38 95 PRO A C 1
ATOM 764 O O . PRO A 1 95 ? -16.654 4.952 -4.134 1.00 98.38 95 PRO A O 1
ATOM 767 N N . ASP A 1 96 ? -15.367 6.249 -2.817 1.00 98.50 96 ASP A N 1
ATOM 768 C CA . ASP A 1 96 ? -14.313 6.470 -3.811 1.00 98.50 96 ASP A CA 1
ATOM 769 C C . ASP A 1 96 ? -13.539 5.169 -4.054 1.00 98.50 96 ASP A C 1
ATOM 771 O O . ASP A 1 96 ? -13.257 4.811 -5.199 1.00 98.50 96 ASP A O 1
ATOM 775 N N . PHE A 1 97 ? -13.266 4.407 -2.988 1.00 98.50 97 PHE A N 1
ATOM 776 C CA . PHE A 1 97 ? -12.641 3.087 -3.086 1.00 98.50 97 PHE A CA 1
ATOM 777 C C . PHE A 1 97 ? -13.521 2.091 -3.855 1.00 98.50 97 PHE A C 1
ATOM 779 O O . PHE A 1 97 ? -13.064 1.471 -4.820 1.00 98.50 97 PHE A O 1
ATOM 786 N N . LYS A 1 98 ? -14.808 1.977 -3.497 1.00 98.38 98 LYS A N 1
ATOM 787 C CA . LYS A 1 98 ? -15.768 1.121 -4.221 1.00 98.38 98 LYS A CA 1
ATOM 788 C C . LYS A 1 98 ? -15.889 1.522 -5.689 1.00 98.38 98 LYS A C 1
ATOM 790 O O . LYS A 1 98 ? -15.903 0.655 -6.570 1.00 98.38 98 LYS A O 1
ATOM 795 N N . HIS A 1 99 ? -15.966 2.826 -5.957 1.00 98.38 99 HIS A N 1
ATOM 796 C CA . HIS A 1 99 ? -16.022 3.349 -7.314 1.00 98.38 99 HIS A CA 1
ATOM 797 C C . HIS A 1 99 ? -14.773 2.950 -8.102 1.00 98.38 99 HIS A C 1
ATOM 799 O O . HIS A 1 99 ? -14.911 2.370 -9.179 1.00 98.38 99 HIS A O 1
ATOM 805 N N . LEU A 1 100 ? -13.578 3.158 -7.545 1.00 98.31 100 LEU A N 1
ATOM 806 C CA . LEU A 1 100 ? -12.316 2.791 -8.179 1.00 98.31 100 LEU A CA 1
ATOM 807 C C . LEU A 1 100 ? -12.273 1.302 -8.550 1.00 98.31 100 LEU A C 1
ATOM 809 O O . LEU A 1 100 ? -12.021 0.967 -9.706 1.00 98.31 100 LEU A O 1
ATOM 813 N N . LEU A 1 101 ? -12.585 0.401 -7.614 1.00 97.94 101 LEU A N 1
ATOM 814 C CA . LEU A 1 101 ? -12.562 -1.042 -7.880 1.00 97.94 101 LEU A CA 1
ATOM 815 C C . LEU A 1 101 ? -13.547 -1.456 -8.981 1.00 97.94 101 LEU A C 1
ATOM 817 O O . LEU A 1 101 ? -13.230 -2.313 -9.809 1.00 97.94 101 LEU A O 1
ATOM 821 N N . SER A 1 102 ? -14.722 -0.821 -9.042 1.00 97.50 102 SER A N 1
ATOM 822 C CA . SER A 1 102 ? -15.712 -1.105 -10.087 1.00 97.50 102 SER A CA 1
ATOM 823 C C . SER A 1 102 ? -15.181 -0.844 -11.505 1.00 97.50 102 SER A C 1
ATOM 825 O O . SER A 1 102 ? -15.557 -1.562 -12.429 1.00 97.50 102 SER A O 1
ATOM 827 N N . GLN A 1 103 ? -14.252 0.109 -11.678 1.00 97.12 103 GLN A N 1
ATOM 828 C CA . GLN A 1 103 ? -13.657 0.446 -12.981 1.00 97.12 103 GLN A CA 1
ATOM 829 C C . GLN A 1 103 ? -12.741 -0.658 -13.534 1.00 97.12 103 GLN A C 1
ATOM 831 O O . GLN A 1 103 ? -12.458 -0.695 -14.739 1.00 97.12 103 GLN A O 1
ATOM 836 N N . TYR A 1 104 ? -12.270 -1.554 -12.664 1.00 96.38 104 TYR A N 1
ATOM 837 C CA . TYR A 1 104 ? -11.299 -2.601 -12.986 1.00 96.38 104 TYR A CA 1
ATOM 838 C C . TYR A 1 104 ? -11.846 -4.020 -12.807 1.00 96.38 104 TYR A C 1
ATOM 840 O O . TYR A 1 104 ? -11.137 -4.992 -13.060 1.00 96.38 104 TYR A O 1
ATOM 848 N N . LYS A 1 105 ? -13.109 -4.172 -12.397 1.00 91.19 105 LYS A N 1
ATOM 849 C CA . LYS A 1 105 ? -13.714 -5.486 -12.166 1.00 91.19 105 LYS A CA 1
ATOM 850 C C . LYS A 1 105 ? -13.885 -6.232 -13.496 1.00 91.19 105 LYS A C 1
ATOM 852 O O . LYS A 1 105 ? -14.521 -5.727 -14.415 1.00 91.19 105 LYS A O 1
ATOM 857 N N . GLY A 1 106 ? -13.318 -7.436 -13.593 1.00 77.81 106 GLY A N 1
ATOM 858 C CA . GLY A 1 106 ? -13.405 -8.285 -14.791 1.00 77.81 106 GLY A CA 1
ATOM 859 C C . GLY A 1 106 ? -12.429 -7.944 -15.926 1.00 77.81 106 GLY A C 1
ATOM 860 O O . GLY A 1 106 ? -12.557 -8.523 -17.002 1.00 77.81 106 GLY A O 1
ATOM 861 N N . LYS A 1 107 ? -11.481 -7.028 -15.695 1.00 70.44 107 LYS A N 1
ATOM 862 C CA . LYS A 1 107 ? -10.297 -6.822 -16.545 1.00 70.44 107 LYS A CA 1
ATOM 863 C C . LYS A 1 107 ? -9.141 -7.688 -16.050 1.00 70.44 107 LYS A C 1
ATOM 865 O O . LYS A 1 107 ? -8.347 -8.116 -16.912 1.00 70.44 107 LYS A O 1
#

Foldseek 3Di:
DDLQLVVLQVQLVVLQVVLVVDDDPSSVVSLVSSLVSNVVSVVSPHALQSVLLSCLLVVNPVR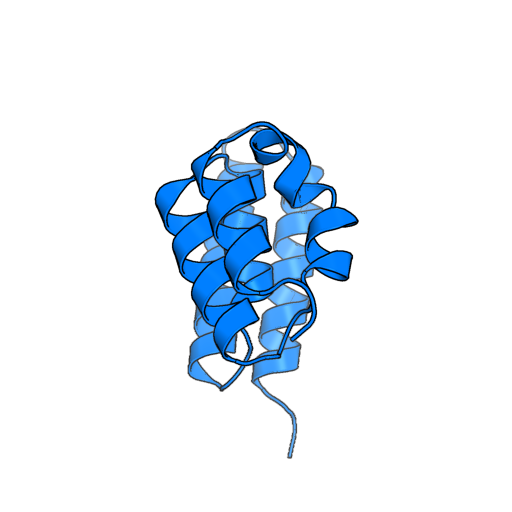NLVSVLRRLVVVVDALVNVVVDCSNVVCPVPPSNVVSNVVRHPD

Organism: Porphyromonas endodontalis (strain ATCC 35406 / DSM 24491 / JCM 8526 / CCUG 16442 / BCRC 14492 / NCTC 13058 / HG 370) (NCBI:txid553175)

Secondary structure (DSSP, 8-state):
---HHHHHHHHHHHHHHHHHT--THHHHHHHHHHHHHHHHHHHTT--SHHHHHHHHHTT-HHHHHHHHHHHHHTTSS-HHHHHH-GGGGGGTT-HHHHHHHHTTTT-

InterPro domains:
  IPR011990 Tetratricopeptide-like helical domain superfamily [G3DSA:1.25.40.10] (1-86)
  IPR011990 Tetratricopeptide-like helical domain superfamily [SSF48452] (2-74)

Sequence (107 aa):
KPDFYAAYNNWGATLSDLAKTKSGSEAEELYDKAFEKFQQAIKYGGGSYNLACLYALRNRKEEALKYLDHALSRGKVSVKLVEEDNDWDAFREDPDFKHLLSQYKGK

pLDDT: mean 95.29, std 7.52, range [51.44, 98.75]